Protein AF-E0A215-F1 (afdb_monomer)

Organism: Santalum album (NCBI:txid35974)

Sequence (86 aa):
LDDIYDAYGTIDELKLFTEAFQRWDVHSLDLLPDYMKLCYQGVLDFYNEIEEEMAKQGGLHRFYYAKEAMKKTVEFYFVEAQWSNN

Structure (mmCIF, N/CA/C/O backbone):
data_AF-E0A215-F1
#
_entry.id   AF-E0A215-F1
#
loop_
_atom_site.group_PDB
_atom_site.id
_atom_site.type_symbol
_atom_site.label_atom_id
_atom_site.label_alt_id
_atom_site.label_comp_id
_atom_site.label_asym_id
_atom_site.label_entity_id
_atom_site.label_seq_id
_atom_site.pdbx_PDB_ins_code
_atom_site.Cartn_x
_atom_site.Cartn_y
_atom_site.Cartn_z
_atom_site.occupancy
_atom_site.B_iso_or_equiv
_atom_site.auth_seq_id
_atom_site.auth_comp_id
_atom_site.auth_asym_id
_atom_site.auth_atom_id
_atom_site.pdbx_PDB_model_num
ATOM 1 N N . LEU 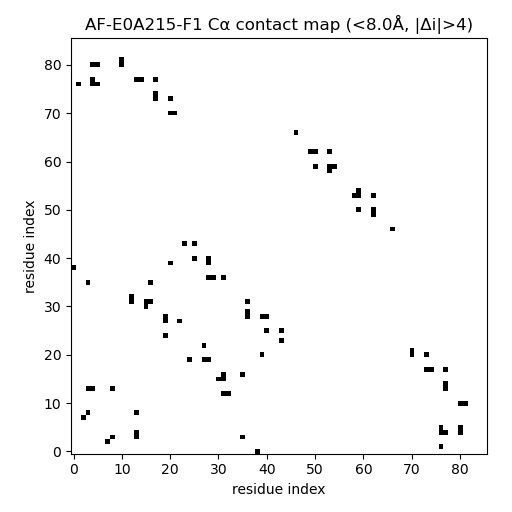A 1 1 ? 6.149 -6.375 1.351 1.00 93.50 1 LEU A N 1
ATOM 2 C CA . LEU A 1 1 ? 6.049 -5.036 0.729 1.00 93.50 1 LEU A CA 1
ATOM 3 C C . LEU A 1 1 ? 7.424 -4.563 0.327 1.00 93.50 1 LEU A C 1
ATOM 5 O O . LEU A 1 1 ? 7.623 -4.422 -0.862 1.00 93.50 1 LEU A O 1
ATOM 9 N N . ASP A 1 2 ? 8.349 -4.433 1.274 1.00 93.94 2 ASP A N 1
ATOM 10 C CA . ASP A 1 2 ? 9.769 -4.146 1.022 1.00 93.94 2 ASP A CA 1
ATOM 11 C C . ASP A 1 2 ? 10.353 -4.982 -0.132 1.00 93.94 2 ASP A C 1
ATOM 13 O O . ASP A 1 2 ? 10.650 -4.435 -1.184 1.00 93.94 2 ASP A O 1
ATOM 17 N N . ASP A 1 3 ? 10.301 -6.317 -0.027 1.00 95.12 3 ASP A N 1
ATOM 18 C CA . ASP A 1 3 ? 10.767 -7.219 -1.095 1.00 95.12 3 ASP A CA 1
ATOM 19 C C . ASP A 1 3 ? 10.104 -6.961 -2.461 1.00 95.12 3 ASP A C 1
ATOM 21 O O . ASP A 1 3 ? 10.731 -7.119 -3.508 1.00 95.12 3 ASP A O 1
ATOM 25 N N . ILE A 1 4 ? 8.822 -6.564 -2.473 1.00 95.62 4 ILE A N 1
ATOM 26 C CA . ILE A 1 4 ? 8.116 -6.254 -3.723 1.00 95.62 4 ILE A CA 1
ATOM 27 C C . ILE A 1 4 ? 8.757 -5.034 -4.385 1.00 95.62 4 ILE A C 1
ATOM 29 O O . ILE A 1 4 ? 8.964 -5.069 -5.592 1.00 95.62 4 ILE A O 1
ATOM 33 N N . TYR A 1 5 ? 9.088 -3.999 -3.613 1.00 96.06 5 TYR A N 1
ATOM 34 C CA . TYR A 1 5 ? 9.724 -2.783 -4.120 1.00 96.06 5 TYR A CA 1
ATOM 35 C C . TYR A 1 5 ? 11.216 -2.959 -4.434 1.00 96.06 5 TYR A C 1
ATOM 37 O O . TYR A 1 5 ? 11.681 -2.363 -5.402 1.00 96.06 5 TYR A O 1
ATOM 45 N N . ASP A 1 6 ? 11.947 -3.770 -3.666 1.00 93.38 6 ASP A N 1
ATOM 46 C CA . ASP A 1 6 ? 13.407 -3.906 -3.794 1.00 93.38 6 ASP A CA 1
ATOM 47 C C . ASP A 1 6 ? 13.845 -4.975 -4.813 1.00 93.38 6 ASP A C 1
ATOM 49 O O . ASP A 1 6 ? 14.849 -4.803 -5.502 1.00 93.38 6 ASP A O 1
ATOM 53 N N . ALA A 1 7 ? 13.094 -6.077 -4.955 1.00 91.38 7 ALA A N 1
ATOM 54 C CA . ALA A 1 7 ? 13.582 -7.257 -5.682 1.00 91.38 7 ALA A CA 1
ATOM 55 C C . ALA A 1 7 ? 12.628 -7.856 -6.730 1.00 91.38 7 ALA A C 1
ATOM 57 O O . ALA A 1 7 ? 13.099 -8.549 -7.635 1.00 91.38 7 ALA A O 1
ATOM 58 N N . TYR A 1 8 ? 11.309 -7.649 -6.621 1.00 92.88 8 TYR A N 1
ATOM 59 C CA . TYR A 1 8 ? 10.337 -8.371 -7.464 1.00 92.88 8 TYR A CA 1
ATOM 60 C C . TYR A 1 8 ? 9.587 -7.503 -8.478 1.00 92.88 8 TYR A C 1
ATOM 62 O O . TYR A 1 8 ? 9.359 -7.953 -9.600 1.00 92.88 8 TYR A O 1
ATOM 70 N N . GLY A 1 9 ? 9.154 -6.305 -8.091 1.00 94.00 9 GLY A N 1
ATOM 71 C CA . GLY A 1 9 ? 8.299 -5.463 -8.918 1.00 94.00 9 GLY A CA 1
ATOM 72 C C . GLY A 1 9 ? 9.072 -4.689 -9.976 1.00 94.00 9 GLY A C 1
ATOM 73 O O . GLY A 1 9 ? 10.144 -4.147 -9.719 1.00 94.00 9 GLY A O 1
ATOM 74 N N . THR A 1 10 ? 8.499 -4.578 -11.172 1.00 95.94 10 THR A N 1
ATOM 75 C CA . THR A 1 10 ? 8.990 -3.620 -12.174 1.00 95.94 10 THR A CA 1
ATOM 76 C C . 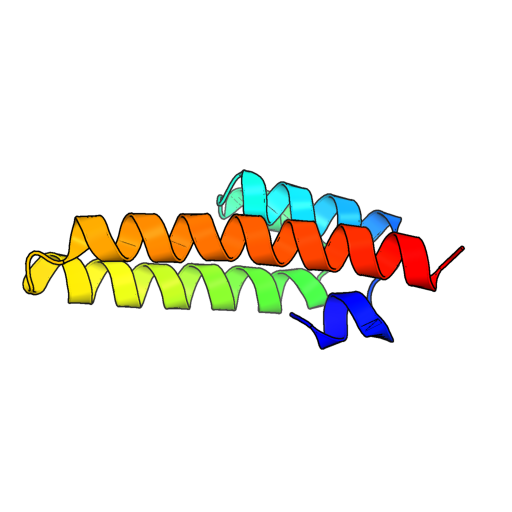THR A 1 10 ? 8.538 -2.199 -11.828 1.00 95.94 10 THR A C 1
ATOM 78 O O . THR A 1 10 ? 7.500 -2.015 -11.196 1.00 95.94 10 THR A O 1
ATOM 81 N N . ILE A 1 11 ? 9.262 -1.167 -12.278 1.00 96.12 11 ILE A N 1
ATOM 82 C CA . ILE A 1 11 ? 8.915 0.238 -11.977 1.00 96.12 11 ILE A CA 1
ATOM 83 C C . ILE A 1 11 ? 7.469 0.591 -12.372 1.00 96.12 11 ILE A C 1
ATOM 85 O O . ILE A 1 11 ? 6.786 1.291 -11.622 1.00 96.12 11 ILE A O 1
ATOM 89 N N . ASP A 1 12 ? 6.978 0.082 -13.505 1.00 96.25 12 ASP A N 1
ATOM 90 C CA . ASP A 1 12 ? 5.602 0.327 -13.954 1.00 96.25 12 ASP A CA 1
ATOM 91 C C . ASP A 1 12 ? 4.566 -0.343 -13.037 1.00 96.25 12 ASP A C 1
ATOM 93 O O . ASP A 1 12 ? 3.560 0.276 -12.679 1.00 96.25 12 ASP A O 1
ATOM 97 N N . GLU A 1 13 ? 4.821 -1.578 -12.592 1.00 96.94 13 GLU A N 1
ATOM 98 C CA . GLU A 1 13 ? 3.956 -2.267 -11.628 1.00 96.94 13 GLU A CA 1
ATOM 99 C C . GLU A 1 13 ? 3.994 -1.584 -10.254 1.00 96.94 13 GLU A C 1
ATOM 101 O O . GLU A 1 13 ? 2.948 -1.370 -9.641 1.00 96.94 13 GLU A O 1
ATOM 106 N N . LEU A 1 14 ? 5.179 -1.174 -9.788 1.00 97.31 14 LEU A N 1
ATOM 107 C CA . LEU A 1 14 ? 5.361 -0.476 -8.513 1.00 97.31 14 LEU A CA 1
ATOM 108 C C . LEU A 1 14 ? 4.653 0.877 -8.488 1.00 97.31 14 LEU A C 1
ATOM 110 O O . LEU A 1 14 ? 4.143 1.289 -7.443 1.00 97.31 14 LEU A O 1
ATOM 114 N N . LYS A 1 15 ? 4.557 1.560 -9.632 1.00 97.38 15 LYS A N 1
ATOM 115 C CA . LYS A 1 15 ? 3.764 2.783 -9.750 1.00 97.38 15 LYS A CA 1
ATOM 116 C C . LYS A 1 15 ? 2.278 2.505 -9.506 1.00 97.38 15 LYS A C 1
ATOM 118 O O . LYS A 1 15 ? 1.672 3.170 -8.667 1.00 97.38 15 LYS A O 1
ATOM 123 N N . LEU A 1 16 ? 1.707 1.505 -10.183 1.00 97.31 16 LEU A N 1
ATOM 124 C CA . LEU A 1 16 ? 0.304 1.106 -9.995 1.00 97.31 16 LEU A CA 1
ATOM 125 C C . LEU A 1 16 ? 0.037 0.644 -8.559 1.00 97.31 16 LEU A C 1
ATOM 127 O O . LEU A 1 16 ? -0.979 1.001 -7.964 1.00 97.31 16 LEU A O 1
ATOM 131 N N . PHE A 1 17 ? 0.978 -0.099 -7.979 1.00 97.44 17 PHE A N 1
ATOM 132 C CA . PHE A 1 17 ? 0.909 -0.561 -6.598 1.00 97.44 17 PHE A CA 1
ATOM 133 C C . PHE A 1 17 ? 0.897 0.609 -5.608 1.00 97.44 17 PHE A C 1
ATOM 135 O O . PHE A 1 17 ? 0.036 0.677 -4.732 1.00 97.44 17 PHE A O 1
ATOM 142 N N . THR A 1 18 ? 1.771 1.596 -5.807 1.00 97.88 18 THR A N 1
ATOM 143 C CA . THR A 1 18 ? 1.817 2.819 -4.991 1.00 97.88 18 THR A CA 1
ATOM 144 C C . THR A 1 18 ? 0.516 3.612 -5.098 1.00 97.88 18 THR A C 1
ATOM 146 O O . THR A 1 18 ? -0.042 4.031 -4.084 1.00 97.88 18 THR A O 1
ATOM 149 N N . GLU A 1 19 ? -0.019 3.780 -6.309 1.00 97.44 19 GLU A N 1
ATOM 150 C CA . GLU A 1 19 ? -1.301 4.459 -6.534 1.00 97.44 19 GLU A CA 1
ATOM 151 C C . GLU A 1 19 ? -2.473 3.726 -5.859 1.00 97.44 19 GLU A C 1
ATOM 153 O O . GLU A 1 19 ? -3.355 4.376 -5.288 1.00 97.44 19 GLU A O 1
ATOM 158 N N . ALA A 1 20 ? -2.467 2.389 -5.856 1.00 97.50 20 ALA A N 1
ATOM 159 C CA . ALA A 1 20 ? -3.445 1.587 -5.124 1.00 97.50 20 ALA A CA 1
ATOM 160 C C . ALA A 1 20 ? -3.379 1.869 -3.615 1.00 97.50 20 ALA A C 1
ATOM 162 O O . ALA A 1 20 ? -4.411 2.100 -2.981 1.00 97.50 20 ALA A O 1
ATOM 163 N N . PHE A 1 21 ? -2.184 1.943 -3.024 1.00 97.31 21 PHE A N 1
ATOM 164 C CA . PHE A 1 21 ? -2.025 2.342 -1.620 1.00 97.31 21 PHE A CA 1
ATOM 165 C C . PHE A 1 21 ? -2.517 3.766 -1.346 1.00 97.31 21 PHE A C 1
ATOM 167 O O . PHE A 1 21 ? -3.172 3.995 -0.328 1.00 97.31 21 PHE A O 1
ATOM 174 N N . GLN A 1 22 ? -2.298 4.716 -2.257 1.00 97.38 22 GLN A N 1
ATOM 175 C CA . GLN A 1 22 ? -2.808 6.080 -2.078 1.00 97.38 22 GLN A CA 1
ATOM 176 C C . GLN A 1 22 ? -4.338 6.144 -2.076 1.00 97.38 22 GLN A C 1
ATOM 178 O O . GLN A 1 22 ? -4.925 6.827 -1.226 1.00 97.38 22 GLN A O 1
ATOM 183 N N . ARG A 1 23 ? -4.989 5.394 -2.974 1.00 96.25 23 ARG A N 1
ATOM 184 C CA . ARG A 1 23 ? -6.456 5.273 -3.022 1.00 96.25 23 ARG A CA 1
ATOM 185 C C . ARG A 1 23 ? -7.008 4.532 -1.809 1.00 96.25 23 ARG A C 1
ATOM 187 O O . ARG A 1 23 ? -8.011 4.965 -1.251 1.00 96.25 23 ARG A O 1
ATOM 194 N N . TRP A 1 24 ? -6.311 3.483 -1.371 1.00 96.38 24 TRP A N 1
ATOM 195 C CA . TRP A 1 24 ? -6.730 2.597 -0.283 1.00 96.38 24 TRP A CA 1
ATOM 196 C C . TRP A 1 24 ? -8.129 2.007 -0.525 1.00 96.38 24 TRP A C 1
ATOM 198 O O . TRP A 1 24 ? -9.030 2.141 0.302 1.00 96.38 24 TRP A O 1
ATOM 208 N N . ASP A 1 25 ? -8.312 1.402 -1.697 1.00 93.12 25 ASP A N 1
ATOM 209 C CA . ASP A 1 25 ? -9.593 0.900 -2.191 1.00 93.12 25 ASP A CA 1
ATOM 210 C C . ASP A 1 25 ? -9.411 -0.507 -2.769 1.00 93.12 25 ASP A C 1
ATOM 212 O O . ASP A 1 25 ? -8.546 -0.715 -3.624 1.00 93.12 25 ASP A O 1
ATOM 216 N N . VAL A 1 26 ? -10.257 -1.447 -2.340 1.00 91.81 26 VAL A N 1
ATOM 217 C CA . VAL A 1 26 ? -10.289 -2.842 -2.806 1.00 91.81 26 VAL A CA 1
ATOM 218 C C . VAL A 1 26 ? -10.461 -2.939 -4.323 1.00 91.81 26 VAL A C 1
ATOM 220 O O . VAL A 1 26 ? -9.888 -3.825 -4.948 1.00 91.81 26 VAL A O 1
ATOM 223 N N . HIS A 1 27 ? -11.151 -1.984 -4.952 1.00 93.56 27 HIS A N 1
ATOM 224 C CA . HIS A 1 27 ? -11.295 -1.938 -6.410 1.00 93.56 27 HIS A CA 1
ATOM 225 C C . HIS A 1 27 ? -9.970 -1.689 -7.145 1.00 93.56 27 HIS A C 1
ATOM 227 O O . HIS A 1 27 ? -9.858 -1.967 -8.337 1.00 93.56 27 HIS A O 1
ATOM 233 N N . SER A 1 28 ? -8.936 -1.215 -6.445 1.00 93.62 28 SER A N 1
ATOM 234 C CA . SER A 1 28 ? -7.596 -1.060 -7.020 1.00 93.62 28 SER A CA 1
ATOM 235 C C . SER A 1 28 ? -6.923 -2.407 -7.304 1.00 93.62 28 SER A C 1
ATOM 237 O O . SER A 1 28 ? -5.972 -2.441 -8.080 1.00 93.62 28 SER A O 1
ATOM 239 N N . LEU A 1 29 ? -7.414 -3.518 -6.733 1.00 93.75 29 LEU A N 1
ATOM 240 C CA . LEU A 1 29 ? -6.892 -4.865 -6.994 1.00 93.75 29 LEU A CA 1
ATOM 241 C C . LEU A 1 29 ? -6.962 -5.242 -8.471 1.00 93.75 29 LEU A C 1
ATOM 243 O O . LEU A 1 29 ? -6.040 -5.878 -8.973 1.00 93.75 29 LEU A O 1
ATOM 247 N N . ASP A 1 30 ? -8.011 -4.824 -9.176 1.00 93.75 30 ASP A N 1
ATOM 248 C CA . ASP A 1 30 ? -8.217 -5.168 -10.586 1.00 93.75 30 ASP A CA 1
ATOM 249 C C . ASP A 1 30 ? -7.133 -4.583 -11.506 1.00 93.75 30 ASP A C 1
ATOM 251 O O . ASP A 1 30 ? -6.938 -5.063 -12.622 1.00 93.75 30 ASP A O 1
ATOM 255 N N . LEU A 1 31 ? -6.403 -3.571 -11.027 1.00 93.56 31 LEU A N 1
ATOM 256 C CA . LEU A 1 31 ? -5.331 -2.894 -11.756 1.00 93.56 31 LEU A CA 1
ATOM 257 C C . LEU A 1 31 ? -3.946 -3.506 -11.505 1.00 93.56 31 LEU A C 1
ATOM 259 O O . LEU A 1 31 ? -2.982 -3.101 -12.152 1.00 93.56 31 LEU A O 1
ATOM 263 N N . LEU A 1 32 ? -3.826 -4.445 -10.564 1.00 96.12 32 LEU A N 1
ATOM 264 C CA . LEU A 1 32 ? -2.543 -5.002 -10.139 1.00 96.12 32 LEU A CA 1
ATOM 265 C C . LEU A 1 32 ? -2.258 -6.364 -10.793 1.00 96.12 32 LEU A C 1
ATOM 267 O O . LEU A 1 32 ? -3.188 -7.094 -11.136 1.00 96.12 32 LEU A O 1
ATOM 271 N N . PRO A 1 33 ? -0.984 -6.767 -10.917 1.00 95.19 33 PRO A N 1
ATOM 272 C CA . PRO A 1 33 ? -0.614 -8.154 -11.191 1.00 95.19 33 PRO A CA 1
ATOM 273 C C . PRO A 1 33 ? -1.065 -9.102 -10.069 1.00 95.19 33 PRO A C 1
ATOM 275 O O . PRO A 1 33 ? -1.092 -8.721 -8.897 1.00 95.19 33 PRO A O 1
ATOM 278 N N . ASP A 1 34 ? -1.351 -10.366 -10.394 1.00 93.88 34 ASP A N 1
ATOM 279 C CA . ASP A 1 34 ? -1.928 -11.329 -9.437 1.00 93.88 34 ASP A CA 1
ATOM 280 C C . ASP A 1 34 ? -1.083 -11.536 -8.168 1.00 93.88 34 ASP A C 1
ATOM 282 O O . ASP A 1 34 ? -1.631 -11.661 -7.072 1.00 93.88 34 ASP A O 1
ATOM 286 N N . TYR A 1 35 ? 0.249 -11.509 -8.278 1.00 92.94 35 TYR A N 1
ATOM 287 C CA . TYR A 1 35 ? 1.132 -11.651 -7.115 1.00 92.94 35 TYR A CA 1
ATOM 288 C C . TYR A 1 35 ? 1.061 -10.440 -6.167 1.00 92.94 35 TYR A C 1
ATOM 290 O O . TYR A 1 35 ? 1.134 -10.600 -4.947 1.00 92.94 35 TYR A O 1
ATOM 298 N N . MET A 1 36 ? 0.862 -9.232 -6.707 1.00 96.12 36 MET A N 1
ATOM 299 C CA . MET A 1 36 ? 0.697 -8.007 -5.922 1.00 96.12 36 MET A CA 1
ATOM 300 C C . MET A 1 36 ? -0.696 -7.910 -5.303 1.00 96.12 36 MET A C 1
ATOM 302 O O . MET A 1 36 ? -0.821 -7.395 -4.191 1.00 96.12 36 MET A O 1
ATOM 306 N N . LYS A 1 37 ? -1.732 -8.441 -5.972 1.00 95.94 37 LYS A N 1
ATOM 307 C CA . LYS A 1 37 ? -3.106 -8.473 -5.440 1.00 95.94 37 LYS A CA 1
ATOM 308 C C . LYS A 1 37 ? -3.167 -9.154 -4.083 1.00 95.94 37 LYS A C 1
ATOM 310 O O . LYS A 1 37 ? -3.756 -8.608 -3.158 1.00 95.94 37 LYS A O 1
ATOM 315 N N . LEU A 1 38 ? -2.522 -10.315 -3.953 1.00 93.75 38 LEU A N 1
ATOM 316 C CA . LEU A 1 38 ? -2.481 -11.058 -2.692 1.00 93.75 38 LEU A CA 1
ATOM 317 C C . LEU A 1 38 ? -1.849 -10.227 -1.571 1.00 93.75 38 LEU A C 1
ATOM 319 O O . LEU A 1 38 ? -2.372 -10.190 -0.459 1.00 93.75 38 LEU A O 1
ATOM 323 N N . CYS A 1 39 ? -0.754 -9.522 -1.868 1.00 95.50 39 CYS A N 1
ATOM 324 C CA . CYS A 1 39 ? -0.102 -8.663 -0.887 1.00 95.50 39 CYS A CA 1
ATOM 325 C C . CYS A 1 39 ? -0.973 -7.454 -0.515 1.00 95.50 39 CYS A C 1
ATOM 327 O O . CYS A 1 39 ? -1.141 -7.175 0.669 1.00 95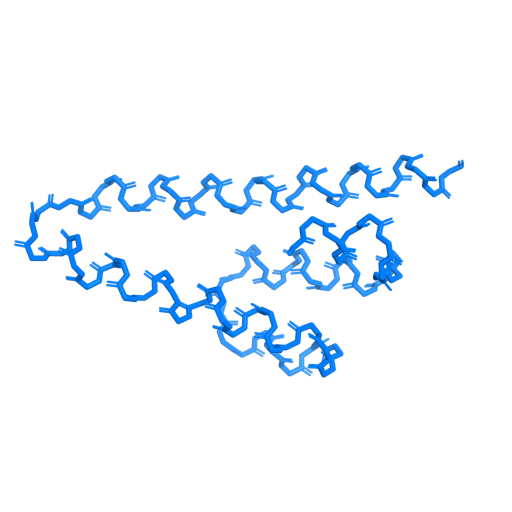.50 39 CYS A O 1
ATOM 329 N N . TYR A 1 40 ? -1.561 -6.765 -1.497 1.00 96.94 40 TYR A N 1
ATOM 330 C CA . TYR A 1 40 ? -2.414 -5.601 -1.249 1.00 96.94 40 TYR A CA 1
ATOM 331 C C . TYR A 1 40 ? -3.678 -5.968 -0.465 1.00 96.94 40 TYR A C 1
ATOM 333 O O . TYR A 1 40 ? -3.974 -5.321 0.537 1.00 96.94 40 TYR A O 1
ATOM 341 N N . GLN A 1 41 ? -4.372 -7.040 -0.862 1.00 96.69 41 GLN A N 1
ATOM 342 C CA . GLN A 1 41 ? -5.544 -7.554 -0.151 1.00 96.69 41 GLN A CA 1
ATOM 343 C C . GLN A 1 41 ? -5.195 -7.897 1.300 1.00 96.69 41 GLN A C 1
ATOM 345 O O . GLN A 1 41 ? -5.877 -7.437 2.209 1.00 96.69 41 GLN A O 1
ATOM 350 N N . GLY A 1 42 ? -4.086 -8.611 1.529 1.00 96.19 42 GLY A N 1
ATOM 351 C CA . GLY A 1 42 ? -3.646 -8.953 2.882 1.00 96.19 42 GLY A CA 1
ATOM 352 C C . GLY A 1 42 ? -3.377 -7.726 3.758 1.00 96.19 42 GLY A C 1
ATOM 353 O O . GLY A 1 42 ? -3.673 -7.745 4.951 1.00 96.19 42 GLY A O 1
ATOM 354 N N . VAL A 1 43 ? -2.867 -6.633 3.181 1.00 96.81 43 VAL A N 1
ATOM 355 C CA . VAL A 1 43 ? -2.700 -5.372 3.918 1.00 96.81 43 VAL A CA 1
ATOM 356 C C . VAL A 1 43 ? -4.046 -4.709 4.206 1.00 96.81 43 VAL A C 1
ATOM 358 O O . VAL A 1 43 ? -4.250 -4.251 5.328 1.00 96.81 43 VAL A O 1
ATOM 361 N N . LEU A 1 44 ? -4.965 -4.657 3.238 1.00 97.25 44 LEU A N 1
ATOM 362 C CA . LEU A 1 44 ? -6.301 -4.098 3.464 1.00 97.25 44 LEU A CA 1
ATOM 363 C C . LEU A 1 44 ? -7.040 -4.848 4.576 1.00 97.25 44 LEU A C 1
ATOM 365 O O . LEU A 1 44 ? -7.555 -4.208 5.490 1.00 97.25 44 LEU A O 1
ATOM 369 N N . ASP A 1 45 ? -7.028 -6.179 4.536 1.00 97.19 45 ASP A N 1
ATOM 370 C CA . ASP A 1 45 ? -7.685 -7.026 5.535 1.00 97.19 45 ASP A CA 1
ATOM 371 C C . ASP A 1 45 ? -7.084 -6.807 6.927 1.00 97.19 45 ASP A C 1
ATOM 373 O O . ASP A 1 45 ? -7.811 -6.530 7.879 1.00 97.19 45 ASP A O 1
ATOM 377 N N . PHE A 1 46 ? -5.752 -6.805 7.035 1.00 96.38 46 PHE A N 1
ATOM 378 C CA . PHE A 1 46 ? -5.057 -6.541 8.296 1.00 96.38 46 PHE A CA 1
ATOM 379 C C . PHE A 1 46 ? -5.393 -5.163 8.884 1.00 96.38 46 PHE A C 1
ATOM 381 O O . PHE A 1 46 ? -5.616 -5.027 10.088 1.00 96.38 46 PHE A O 1
ATOM 388 N N . TYR A 1 47 ? -5.447 -4.120 8.051 1.00 96.56 47 TYR A N 1
ATOM 389 C CA . TYR A 1 47 ? -5.812 -2.785 8.524 1.00 96.56 47 TYR A CA 1
ATOM 390 C C . TYR A 1 47 ? -7.286 -2.689 8.914 1.00 96.56 47 TYR A C 1
ATOM 392 O O . TYR A 1 47 ? -7.583 -1.995 9.883 1.00 96.56 47 TYR A O 1
ATOM 400 N N . ASN A 1 48 ? -8.189 -3.386 8.221 1.00 96.12 48 ASN A N 1
ATOM 401 C CA . ASN A 1 48 ? -9.598 -3.453 8.608 1.00 96.12 48 ASN A CA 1
ATOM 402 C C . ASN A 1 48 ? -9.758 -4.132 9.980 1.00 96.12 48 ASN A C 1
ATOM 404 O O . ASN A 1 48 ? -10.452 -3.602 10.844 1.00 96.12 48 ASN A O 1
ATOM 408 N N . GLU A 1 49 ? -9.050 -5.239 10.230 1.00 96.69 49 GLU A N 1
ATOM 409 C CA . GLU A 1 49 ? -9.048 -5.908 11.540 1.00 96.69 49 GLU A CA 1
ATOM 410 C C . GLU A 1 49 ? -8.542 -4.980 12.658 1.00 96.69 49 GLU A C 1
ATOM 412 O O . GLU A 1 49 ? -9.157 -4.871 13.723 1.00 96.69 49 GLU A O 1
ATOM 417 N N . ILE A 1 50 ? -7.444 -4.252 12.418 1.00 95.25 50 ILE A N 1
ATOM 418 C CA . ILE A 1 50 ? -6.934 -3.267 13.383 1.00 95.25 50 ILE A CA 1
ATOM 419 C C . ILE A 1 50 ? -7.941 -2.133 13.595 1.00 95.25 50 ILE A C 1
ATOM 421 O O . ILE A 1 50 ? -8.108 -1.683 14.730 1.00 95.25 50 ILE A O 1
ATOM 425 N N . GLU A 1 51 ? -8.596 -1.644 12.541 1.00 95.81 51 GLU A N 1
ATOM 426 C CA . GLU A 1 51 ? -9.603 -0.587 12.648 1.00 95.81 51 GLU A CA 1
ATOM 427 C C . GLU A 1 51 ? -10.744 -1.007 13.574 1.00 95.81 51 GLU A C 1
ATOM 429 O O . GLU A 1 51 ? -11.099 -0.259 14.490 1.00 95.81 51 GLU A O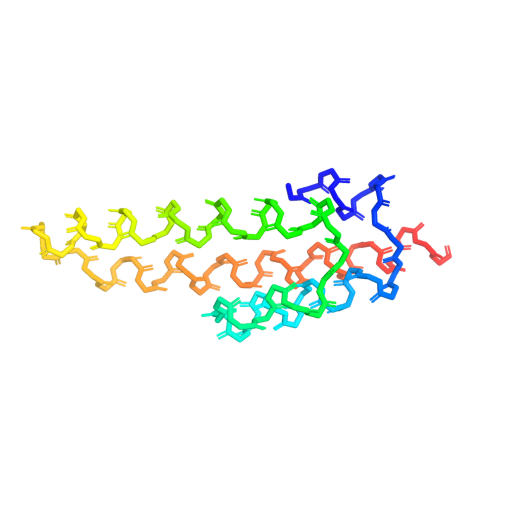 1
ATOM 434 N N . GLU A 1 52 ? -11.267 -2.221 13.389 1.00 95.88 52 GLU A N 1
ATOM 435 C CA . GLU A 1 52 ? -12.333 -2.788 14.214 1.00 95.88 52 GLU A CA 1
ATOM 436 C C . GLU A 1 52 ? -11.923 -2.910 15.688 1.00 95.88 52 GLU A C 1
ATOM 438 O O . GLU A 1 52 ? -12.687 -2.533 16.586 1.00 95.88 52 GLU A O 1
ATOM 443 N N . GLU A 1 53 ? -10.709 -3.387 15.967 1.00 95.44 53 GLU A N 1
ATOM 444 C CA . GLU A 1 53 ? -10.192 -3.490 17.336 1.00 95.44 53 GLU A CA 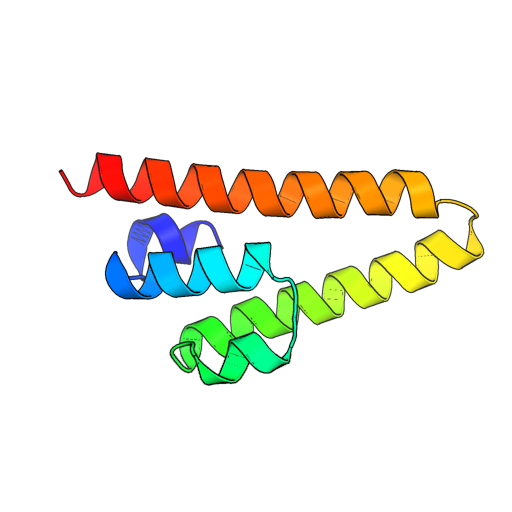1
ATOM 445 C C . GLU A 1 53 ? -9.954 -2.115 17.972 1.00 95.44 53 GLU A C 1
ATOM 447 O O . GLU A 1 53 ? -10.310 -1.871 19.132 1.00 95.44 53 GLU A O 1
ATOM 452 N N . MET A 1 54 ? -9.414 -1.168 17.208 1.00 93.62 54 MET A N 1
ATOM 453 C CA . MET A 1 54 ? -9.172 0.193 17.681 1.00 93.62 54 MET A CA 1
ATOM 454 C C . MET A 1 54 ? -10.477 0.962 17.894 1.00 93.62 54 MET A C 1
ATOM 456 O O . MET A 1 54 ? -10.547 1.773 18.821 1.00 93.62 54 MET A O 1
ATOM 460 N N . ALA A 1 55 ? -11.525 0.692 17.112 1.00 94.00 55 ALA A N 1
ATOM 461 C CA . ALA A 1 55 ? -12.858 1.253 17.319 1.00 94.00 55 ALA A CA 1
ATOM 462 C C . ALA A 1 55 ? -13.409 0.891 18.705 1.00 94.00 55 ALA A C 1
ATOM 464 O O . ALA A 1 55 ? -13.879 1.771 19.431 1.00 94.00 55 ALA A O 1
ATOM 465 N N . LYS A 1 56 ? -13.261 -0.375 19.122 1.00 94.56 56 LYS A N 1
ATOM 466 C CA . LYS A 1 56 ? -13.702 -0.871 20.442 1.00 94.56 56 LYS A CA 1
ATOM 467 C C . LYS A 1 56 ? -12.977 -0.182 21.603 1.00 94.56 56 LYS A C 1
ATOM 469 O O . LYS A 1 56 ? -13.544 -0.027 22.681 1.00 94.56 56 LYS A O 1
ATOM 474 N N . GLN A 1 57 ? -11.736 0.252 21.385 1.00 93.06 57 GLN A N 1
ATOM 475 C CA . GLN A 1 57 ? -10.874 0.869 22.401 1.00 93.06 57 GLN A CA 1
ATOM 476 C C . GLN A 1 57 ? -10.855 2.410 22.343 1.00 93.06 57 GLN A C 1
ATOM 478 O O . GLN A 1 57 ? -10.063 3.042 23.046 1.00 93.06 57 GLN A O 1
ATOM 483 N N . GLY A 1 58 ? -11.670 3.037 21.483 1.00 89.56 58 GLY A N 1
ATOM 484 C CA . GLY A 1 58 ? -11.660 4.493 21.270 1.00 89.56 58 GLY A CA 1
ATOM 485 C C . GLY A 1 58 ? -10.373 5.018 20.611 1.00 8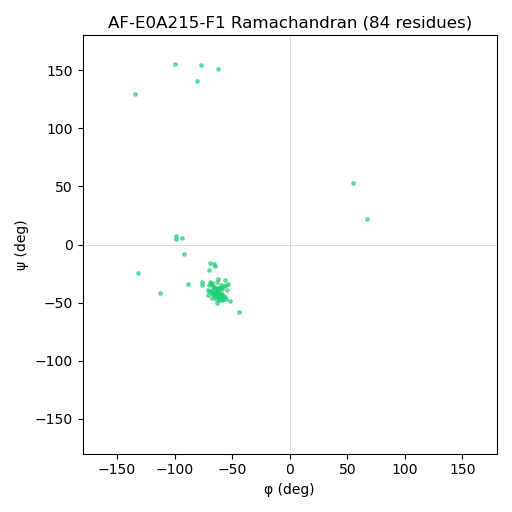9.56 58 GLY A C 1
ATOM 486 O O . GLY A 1 58 ? -10.017 6.186 20.754 1.00 89.56 58 GLY A O 1
ATOM 487 N N . GLY A 1 59 ? -9.637 4.155 19.911 1.00 90.56 59 GLY A N 1
ATOM 488 C CA . GLY A 1 59 ? -8.319 4.411 19.334 1.00 90.56 59 GLY A CA 1
ATOM 489 C C . GLY A 1 59 ? -8.301 4.885 17.877 1.00 90.56 59 GLY A C 1
ATOM 490 O O . GLY A 1 59 ? -7.209 5.032 17.333 1.00 90.56 59 GLY A O 1
ATOM 491 N N . LEU A 1 60 ? -9.450 5.149 17.245 1.00 92.12 60 LEU A N 1
ATOM 492 C CA . LEU A 1 60 ? -9.552 5.449 15.803 1.00 92.12 60 LEU A CA 1
ATOM 493 C C . LEU A 1 60 ? -8.640 6.589 15.322 1.00 92.12 60 LEU A C 1
ATOM 495 O O . LEU A 1 60 ? -8.093 6.523 14.226 1.00 92.12 60 LEU A O 1
ATOM 499 N N . HIS A 1 61 ? -8.397 7.605 16.154 1.00 91.56 61 HIS A N 1
ATOM 500 C CA . HIS A 1 61 ? -7.469 8.685 15.803 1.00 91.56 61 HIS A CA 1
ATOM 501 C C . HIS A 1 61 ? -6.025 8.193 15.606 1.00 91.56 61 HIS A C 1
ATOM 503 O O . HIS A 1 61 ? -5.325 8.646 14.706 1.00 91.56 61 HIS A O 1
ATOM 509 N N . ARG A 1 62 ? -5.576 7.232 16.425 1.00 91.19 62 ARG A N 1
ATOM 510 C CA . ARG A 1 62 ? -4.249 6.612 16.288 1.00 91.19 62 ARG A CA 1
ATOM 511 C C . ARG A 1 62 ? -4.188 5.714 15.056 1.00 91.19 62 ARG A C 1
ATOM 513 O O . ARG A 1 62 ? -3.187 5.735 14.349 1.00 91.19 62 ARG A O 1
ATOM 520 N N . PHE A 1 63 ? -5.267 4.978 14.787 1.00 94.88 63 PHE A N 1
ATOM 521 C CA . PHE A 1 63 ? -5.386 4.157 13.585 1.00 94.88 63 PHE A CA 1
ATOM 522 C C . PHE A 1 63 ? -5.283 4.998 12.306 1.00 94.88 63 PHE A C 1
ATOM 524 O O . PHE A 1 63 ? -4.513 4.651 11.413 1.00 94.88 63 PHE A O 1
ATOM 531 N N . TYR A 1 64 ? -5.966 6.146 12.255 1.00 95.06 64 TYR A N 1
ATOM 532 C CA . TYR A 1 64 ? -5.868 7.082 11.133 1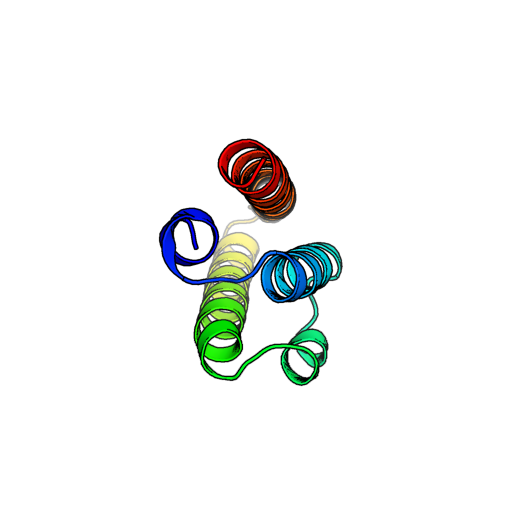.00 95.06 64 TYR A CA 1
ATOM 533 C C . TYR A 1 64 ? -4.410 7.446 10.819 1.00 95.06 64 TYR A C 1
ATOM 535 O O . TYR A 1 64 ? -3.975 7.326 9.677 1.00 95.06 64 TYR A O 1
ATOM 543 N N . TYR A 1 65 ? -3.616 7.816 11.829 1.00 95.81 65 TYR A N 1
ATOM 544 C CA . TYR A 1 65 ? -2.206 8.133 11.598 1.00 95.81 65 TYR A CA 1
ATOM 545 C C . TYR A 1 65 ? -1.364 6.926 11.191 1.00 95.81 65 TYR A C 1
ATOM 547 O O . TYR A 1 65 ? -0.437 7.097 10.406 1.00 95.81 65 TYR A O 1
ATOM 555 N N . ALA A 1 66 ? -1.666 5.726 11.692 1.00 95.75 66 ALA A N 1
ATOM 556 C CA . ALA A 1 66 ? -0.981 4.512 11.257 1.00 95.75 66 ALA A CA 1
ATOM 557 C C . ALA A 1 66 ? -1.230 4.241 9.763 1.00 95.75 66 ALA A C 1
ATOM 559 O O . ALA A 1 66 ? -0.286 3.992 9.016 1.00 95.75 66 ALA A O 1
ATOM 560 N N . LYS A 1 67 ? -2.481 4.383 9.308 1.00 96.88 67 LYS A N 1
ATOM 561 C CA . LYS A 1 67 ? -2.857 4.262 7.892 1.00 96.88 67 LYS A CA 1
ATOM 562 C C . LYS A 1 67 ? -2.166 5.314 7.019 1.00 96.88 67 LYS A C 1
ATOM 564 O O . LYS A 1 67 ? -1.605 4.977 5.980 1.00 96.88 67 LYS A O 1
ATOM 569 N N . GLU A 1 68 ? -2.137 6.572 7.451 1.00 97.56 68 GLU A N 1
ATOM 570 C CA . GLU A 1 68 ? -1.442 7.638 6.715 1.00 97.56 68 GLU A CA 1
ATOM 571 C C . GLU A 1 68 ? 0.083 7.445 6.694 1.00 97.56 68 GLU A C 1
ATOM 573 O O . GLU A 1 68 ? 0.732 7.728 5.687 1.00 97.56 68 GLU A O 1
ATOM 578 N N . ALA A 1 69 ? 0.673 6.932 7.778 1.00 97.44 69 ALA A N 1
ATOM 579 C CA . ALA A 1 69 ? 2.089 6.575 7.809 1.00 97.44 69 ALA A CA 1
ATOM 580 C C . ALA A 1 69 ? 2.399 5.462 6.803 1.00 97.44 69 ALA A C 1
ATOM 582 O O . ALA A 1 69 ? 3.380 5.565 6.075 1.00 97.44 69 ALA A O 1
ATOM 583 N N . MET A 1 70 ? 1.527 4.459 6.693 1.00 97.44 70 MET A N 1
ATOM 584 C CA . MET A 1 70 ? 1.672 3.380 5.720 1.00 97.44 70 MET A CA 1
ATOM 585 C C . MET A 1 70 ? 1.684 3.885 4.279 1.00 97.44 70 MET A C 1
ATOM 587 O O . MET A 1 70 ? 2.553 3.501 3.499 1.00 97.44 70 MET A O 1
ATOM 591 N N . LYS A 1 71 ? 0.757 4.786 3.931 1.00 97.81 71 LYS A N 1
ATOM 592 C CA . LYS A 1 71 ? 0.727 5.420 2.606 1.00 97.81 71 LYS A CA 1
ATOM 593 C C . LYS A 1 71 ? 2.046 6.120 2.285 1.00 97.81 71 LYS A C 1
ATOM 595 O O . LYS A 1 71 ? 2.584 5.931 1.200 1.00 97.81 71 LYS A O 1
ATOM 600 N N . LYS A 1 72 ? 2.595 6.870 3.244 1.00 98.06 72 LYS A N 1
ATOM 601 C CA . LYS A 1 72 ? 3.896 7.540 3.090 1.00 98.06 72 LYS A CA 1
ATOM 602 C C . LYS A 1 72 ? 5.054 6.556 2.967 1.00 98.06 72 LYS A C 1
ATOM 604 O O . LYS A 1 72 ? 5.943 6.767 2.155 1.00 98.06 72 LYS A O 1
ATOM 609 N N . THR A 1 73 ? 5.057 5.477 3.747 1.00 97.62 73 THR A N 1
ATOM 610 C CA . THR A 1 73 ? 6.085 4.432 3.655 1.00 97.62 73 THR A CA 1
ATOM 611 C C . THR A 1 73 ? 6.133 3.829 2.255 1.00 97.62 73 THR A C 1
ATOM 613 O O . THR A 1 73 ? 7.211 3.689 1.689 1.00 97.62 73 THR A O 1
ATOM 616 N N . VAL A 1 74 ? 4.973 3.541 1.665 1.00 97.56 74 VAL A N 1
ATOM 617 C CA . VAL A 1 74 ? 4.892 3.005 0.302 1.00 97.56 74 VAL A CA 1
ATOM 618 C C . VAL A 1 74 ? 5.380 4.018 -0.746 1.00 97.56 74 VAL A C 1
ATOM 620 O O . VAL A 1 74 ? 6.059 3.630 -1.694 1.00 97.56 74 VAL A O 1
ATOM 623 N N . GLU A 1 75 ? 5.118 5.318 -0.566 1.00 97.75 75 GLU A N 1
ATOM 624 C CA . GLU A 1 75 ? 5.713 6.363 -1.418 1.00 97.75 75 GLU A CA 1
ATOM 625 C C . GLU A 1 75 ? 7.240 6.392 -1.316 1.00 97.75 75 GLU A C 1
ATOM 627 O O . GLU A 1 75 ? 7.916 6.496 -2.339 1.00 97.75 75 GLU A O 1
ATOM 632 N N . PHE A 1 76 ? 7.794 6.277 -0.105 1.00 97.50 76 PHE A N 1
ATOM 633 C CA . PHE A 1 76 ? 9.244 6.242 0.084 1.00 97.50 76 PHE A CA 1
ATOM 634 C C . PHE A 1 76 ? 9.879 5.019 -0.573 1.00 97.50 76 PHE A C 1
ATOM 636 O O . PHE A 1 76 ? 10.886 5.181 -1.256 1.00 97.50 76 PHE A O 1
ATOM 643 N N . TYR A 1 77 ? 9.260 3.842 -0.462 1.00 97.69 77 TYR A N 1
ATOM 644 C CA . TYR A 1 77 ? 9.726 2.649 -1.170 1.00 97.69 77 TYR A CA 1
ATOM 645 C C . TYR A 1 77 ? 9.709 2.821 -2.687 1.00 97.69 77 TYR A C 1
ATOM 647 O O . TYR A 1 77 ? 10.625 2.372 -3.370 1.00 97.69 77 TYR A O 1
ATOM 655 N N . PHE A 1 78 ? 8.706 3.508 -3.240 1.00 97.75 78 PHE A N 1
ATOM 656 C CA . PHE A 1 78 ? 8.684 3.783 -4.674 1.00 97.75 78 PHE A CA 1
ATOM 657 C C . PHE A 1 78 ? 9.824 4.712 -5.103 1.00 97.75 78 PHE A C 1
ATOM 659 O O . PHE A 1 78 ? 10.491 4.444 -6.101 1.00 97.75 78 PHE A O 1
ATOM 666 N N . VAL A 1 79 ? 10.074 5.780 -4.342 1.00 97.38 79 VAL A N 1
ATOM 667 C CA . VAL A 1 79 ? 11.193 6.703 -4.598 1.00 97.38 79 VAL A CA 1
ATOM 668 C C . VAL A 1 79 ? 12.537 5.979 -4.500 1.00 97.38 79 VAL A C 1
ATOM 670 O O . VAL A 1 79 ? 13.399 6.170 -5.356 1.00 97.38 79 VAL A O 1
ATOM 673 N N . GLU A 1 80 ? 12.709 5.125 -3.494 1.00 96.69 80 GLU A N 1
ATOM 674 C CA . GLU A 1 80 ? 13.907 4.302 -3.325 1.00 96.69 80 GLU A CA 1
ATOM 675 C C . GLU A 1 80 ? 14.106 3.348 -4.508 1.00 96.69 80 GLU A C 1
ATOM 677 O O . GLU A 1 80 ? 15.179 3.339 -5.109 1.00 96.69 80 GLU A O 1
ATOM 682 N N . ALA A 1 81 ? 13.058 2.637 -4.930 1.00 96.38 81 ALA A N 1
ATOM 683 C CA . ALA A 1 81 ? 13.111 1.767 -6.101 1.00 96.38 81 ALA A CA 1
ATOM 684 C C . ALA A 1 81 ? 13.491 2.536 -7.380 1.00 96.38 81 ALA A C 1
ATOM 686 O O . ALA A 1 81 ? 14.263 2.035 -8.198 1.00 96.38 81 ALA A O 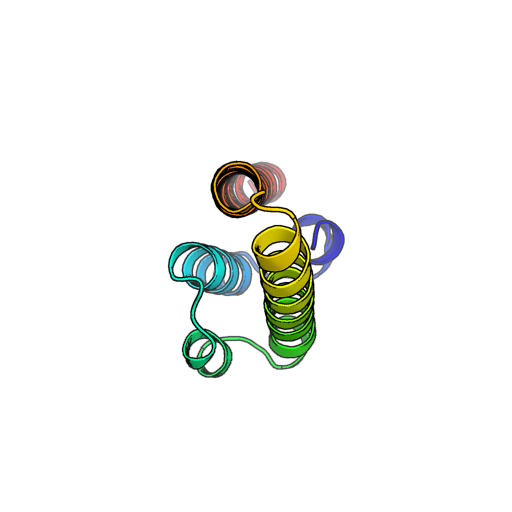1
ATOM 687 N N . GLN A 1 82 ? 13.004 3.770 -7.557 1.00 95.19 82 GLN A N 1
ATOM 688 C CA . GLN A 1 82 ? 13.406 4.630 -8.677 1.00 95.19 82 GLN A CA 1
ATOM 689 C C . GLN A 1 82 ? 14.888 5.017 -8.620 1.00 95.19 82 GLN A C 1
ATOM 691 O O . GLN A 1 82 ? 15.531 5.107 -9.663 1.00 95.19 82 GLN A O 1
ATOM 696 N N . TRP A 1 83 ? 15.441 5.256 -7.430 1.00 95.50 83 TRP A N 1
ATOM 697 C CA . TRP A 1 83 ? 16.865 5.555 -7.273 1.00 95.50 83 TRP A CA 1
ATOM 698 C C . TRP A 1 83 ? 17.750 4.341 -7.532 1.00 95.50 83 TRP A C 1
ATOM 700 O O . TRP A 1 83 ? 18.778 4.489 -8.187 1.00 95.50 83 TRP A O 1
ATOM 710 N N . SER A 1 84 ? 17.346 3.159 -7.072 1.00 90.56 84 SER A N 1
ATOM 711 C CA . SER A 1 84 ? 18.103 1.915 -7.260 1.00 90.56 84 SER A CA 1
ATOM 712 C C . SER A 1 84 ? 18.112 1.414 -8.708 1.00 90.56 84 SER A C 1
ATOM 714 O O . SER A 1 84 ? 19.004 0.660 -9.085 1.00 90.56 84 SER A O 1
ATOM 716 N N . ASN A 1 85 ? 17.139 1.833 -9.524 1.00 81.38 85 ASN A N 1
ATOM 717 C CA . ASN A 1 85 ? 17.024 1.462 -10.939 1.00 81.38 85 ASN A CA 1
ATOM 718 C C . ASN A 1 85 ? 17.571 2.524 -11.920 1.00 81.38 85 ASN A C 1
ATOM 720 O O . ASN A 1 85 ? 17.385 2.373 -13.131 1.00 81.38 85 ASN A O 1
ATOM 724 N N . ASN A 1 86 ? 18.216 3.587 -11.422 1.00 59.16 86 ASN A N 1
ATOM 725 C CA . ASN A 1 86 ? 18.884 4.611 -12.240 1.00 59.16 86 ASN A CA 1
ATOM 726 C C . ASN A 1 86 ? 20.341 4.265 -12.568 1.00 59.16 86 ASN A C 1
ATOM 728 O O . ASN A 1 86 ? 21.042 3.706 -11.696 1.00 59.16 86 ASN A O 1
#

Solvent-accessible surface area (backbone atoms only — not comparable to full-atom values): 4868 Å² total; per-residue (Å²): 106,68,60,42,47,75,77,68,51,51,75,72,56,44,49,52,52,41,51,29,52,68,67,67,47,79,78,43,43,82,76,46,59,75,78,54,30,56,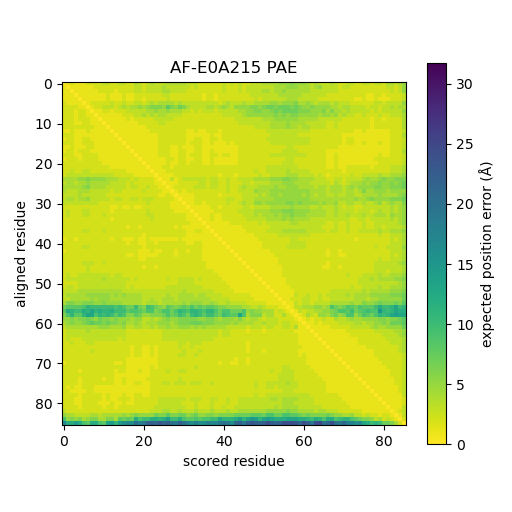56,52,50,53,50,52,51,52,51,50,54,49,47,57,56,28,54,78,70,75,35,50,73,60,49,51,52,53,54,53,50,49,40,51,50,46,50,50,43,50,54,50,38,55,59,75,74,104

pLDDT: mean 94.86, std 4.61, range [59.16, 98.06]

Mean predicted aligned error: 2.81 Å

InterPro domains:
  IPR005630 Terpene synthase, metal-binding domain [PF03936] (1-85)
  IPR008949 Isoprenoid synthase domain superfamily [G3DSA:1.10.600.10] (1-86)
  IPR008949 Isoprenoid synthase domain superfamily [SSF48576] (1-85)
  IPR050148 Terpene synthase-like [PTHR31225] (1-85)

Foldseek 3Di:
DLCCLAPNDDLVQLVLLLVCLVVLDLVSLVVHDPVSSVVSVVVSVVLVVVCVVCVVVVNNVVSVVVSVVVSVVSVVSSVVSVVVVD

Nearest PDB structures (foldseek):
  1hxc-assembly1_A  TM=9.563E-01  e=2.614E-06  Nicotiana tabacum
  4fjq-assembly1_A  TM=9.359E-01  e=2.932E-06  Artemisia annua
  5eat-assembly1_A  TM=9.592E-01  e=4.134E-06  Nicotiana tabacum
  5eas-assembly1_A  TM=9.590E-01  e=4.910E-06  Nicotiana tabacum
  1hxa-assembly1_A  TM=9.583E-01  e=7.765E-06  Nicotiana tabacum

Radius of gyration: 13.72 Å; Cα contacts (8 Å, |Δi|>4): 50; chains: 1; bounding box: 33×20×36 Å

Secondary structure (DSSP, 8-state):
-HHIIIII--HHHHHHHHHHHHHT-GGGGGGS-HHHHHHHHHHHHHHHHHHHHHHHTT-HHHHHHHHHHHHHHHHHHHHHHHHHT-